Protein AF-A0A1X7T909-F1 (afdb_monomer)

Nearest PDB structures (foldseek):
  3bre-assembly1_B  TM=4.783E-01  e=3.052E-01  Pseudomonas aeruginosa PAO1
  7mxn-assembly1_A  TM=4.380E-01  e=9.857E-01  Homo sapiens
  7bo7-assembly1_AAA  TM=5.122E-01  e=2.153E+00  Homo sapiens
  7s0u-assembly1_A  TM=4.603E-01  e=4.705E+00  Homo sapiens
  4g56-assembly1_A  TM=4.196E-01  e=5.359E+00  Xenopus laevis

Sequence (154 aa):
MSVVDIDSEVSTIVQHIETVRVQKRERLRNLDFFCLDNSIRESTVGQLRSHTLQNKIDILHQVRKCGIKDIVVATFAHLTRVDDDFVEYLRKEKEDFSHFYSFSEVSEGFVKGTGIYNTEKVPVGLQKNKKYGLINTIFEVDLADSSCNWDKFT

Organism: Amphimedon queenslandica (NCBI:txid400682)

Structure (mmCIF, N/CA/C/O backbone):
data_AF-A0A1X7T909-F1
#
_entry.id   AF-A0A1X7T909-F1
#
loop_
_atom_site.group_PDB
_atom_site.id
_atom_site.type_symbol
_atom_site.label_atom_id
_atom_site.label_alt_id
_atom_site.label_comp_id
_atom_site.label_asym_id
_atom_site.label_entity_id
_atom_site.label_seq_id
_atom_site.pdbx_PDB_ins_code
_atom_site.Cartn_x
_atom_site.Cartn_y
_atom_site.Cartn_z
_atom_site.occupancy
_atom_site.B_iso_or_equiv
_atom_site.auth_seq_id
_atom_site.auth_comp_id
_atom_site.auth_asym_id
_atom_site.auth_atom_id
_atom_site.pdbx_PDB_model_num
ATOM 1 N N . MET A 1 1 ? 33.905 -49.827 -25.961 1.00 49.38 1 MET A N 1
ATOM 2 C CA . MET A 1 1 ? 33.479 -48.687 -25.122 1.00 49.38 1 MET A CA 1
ATOM 3 C C . MET A 1 1 ? 33.658 -47.439 -25.960 1.00 49.38 1 MET A C 1
ATOM 5 O O . MET A 1 1 ? 34.784 -47.182 -26.363 1.00 49.38 1 MET A O 1
ATOM 9 N N . SER A 1 2 ? 32.575 -46.753 -26.329 1.00 58.94 2 SER A N 1
ATOM 10 C CA . SER A 1 2 ? 32.679 -45.471 -27.033 1.00 58.94 2 SER A CA 1
ATOM 11 C C . SER A 1 2 ? 33.326 -44.465 -26.089 1.00 58.94 2 SER A C 1
ATOM 13 O O . SER A 1 2 ? 32.857 -44.297 -24.963 1.00 58.94 2 SER A O 1
ATOM 15 N N . VAL A 1 3 ? 34.423 -43.849 -26.522 1.00 62.78 3 VAL A N 1
ATOM 16 C CA . VAL A 1 3 ? 35.026 -42.727 -25.803 1.00 62.78 3 VAL A CA 1
ATOM 17 C C . VAL A 1 3 ? 33.994 -41.608 -25.840 1.00 62.78 3 VAL A C 1
ATOM 19 O O . VAL A 1 3 ? 33.620 -41.158 -26.920 1.00 62.78 3 VAL A O 1
ATOM 22 N N . VAL A 1 4 ? 33.454 -41.253 -24.677 1.00 68.50 4 VAL A N 1
ATOM 23 C CA . VAL A 1 4 ? 32.546 -40.114 -24.552 1.00 68.50 4 VAL A CA 1
ATOM 24 C C . VAL A 1 4 ? 33.357 -38.868 -24.884 1.00 68.50 4 VAL A C 1
ATOM 26 O O . VAL A 1 4 ? 34.392 -38.620 -24.263 1.00 68.50 4 VAL A O 1
ATOM 29 N N . ASP A 1 5 ? 32.919 -38.133 -25.900 1.00 83.94 5 ASP A N 1
ATOM 30 C CA . ASP A 1 5 ? 33.514 -36.859 -26.282 1.00 83.94 5 ASP A CA 1
ATOM 31 C C . ASP A 1 5 ? 33.038 -35.782 -25.300 1.00 83.94 5 ASP A C 1
ATOM 33 O O . ASP A 1 5 ? 31.982 -35.166 -25.463 1.00 83.94 5 ASP A O 1
ATOM 37 N N . ILE A 1 6 ? 33.819 -35.616 -24.233 1.00 86.12 6 ILE A N 1
ATOM 38 C CA . ILE A 1 6 ? 33.550 -34.683 -23.135 1.00 86.12 6 ILE A CA 1
ATOM 39 C C . ILE A 1 6 ? 33.390 -33.248 -23.660 1.00 86.12 6 ILE A C 1
ATOM 41 O O . ILE A 1 6 ? 32.549 -32.505 -23.154 1.00 86.12 6 ILE A O 1
ATOM 45 N N . ASP A 1 7 ? 34.134 -32.856 -24.695 1.00 88.44 7 ASP A N 1
ATOM 46 C CA . ASP A 1 7 ? 34.081 -31.495 -25.235 1.00 88.44 7 ASP A CA 1
ATOM 47 C C . ASP A 1 7 ? 32.742 -31.223 -25.942 1.00 88.44 7 ASP A C 1
ATOM 49 O O . ASP A 1 7 ? 32.171 -30.132 -25.823 1.00 88.44 7 ASP A O 1
ATOM 53 N N . SER A 1 8 ? 32.187 -32.236 -26.615 1.00 89.12 8 SER A N 1
ATOM 54 C CA . SER A 1 8 ? 30.852 -32.174 -27.222 1.00 89.12 8 SER A CA 1
ATOM 55 C C . SER A 1 8 ? 29.739 -32.045 -26.172 1.00 89.12 8 SER A C 1
ATOM 57 O O . SER A 1 8 ? 28.823 -31.222 -26.317 1.00 89.12 8 SER A O 1
ATOM 59 N N . GLU A 1 9 ? 29.834 -32.799 -25.072 1.00 90.12 9 GLU A N 1
ATOM 60 C CA . GLU A 1 9 ? 28.877 -32.712 -23.963 1.00 90.12 9 GLU A CA 1
ATOM 61 C C . GLU A 1 9 ? 28.929 -31.340 -23.279 1.00 90.12 9 GLU A C 1
ATOM 63 O O . GLU A 1 9 ? 27.888 -30.710 -23.065 1.00 90.12 9 GLU A O 1
ATOM 68 N N . VAL A 1 10 ? 30.133 -30.825 -23.007 1.00 92.38 10 VAL A N 1
ATOM 69 C CA . VAL A 1 10 ? 30.327 -29.488 -22.424 1.00 92.38 10 VAL A CA 1
ATOM 70 C C . VAL A 1 10 ? 29.746 -28.405 -23.334 1.00 92.38 10 VAL A C 1
ATOM 72 O O . VAL A 1 10 ? 29.030 -27.523 -22.853 1.00 92.38 10 VAL A O 1
ATOM 75 N N . SER A 1 11 ? 29.985 -28.479 -24.647 1.00 93.75 11 SER A N 1
ATOM 76 C CA . SER A 1 11 ? 29.432 -27.523 -25.615 1.00 93.75 11 SER A CA 1
ATOM 77 C C . SER A 1 11 ? 27.898 -27.511 -25.603 1.00 93.75 11 SER A C 1
ATOM 79 O O . SER A 1 11 ? 27.273 -26.448 -25.538 1.00 93.75 11 SER A O 1
ATOM 81 N N . THR A 1 12 ? 27.286 -28.697 -25.554 1.00 94.12 12 THR A N 1
ATOM 82 C CA . THR A 1 12 ? 25.828 -28.862 -25.478 1.00 94.12 12 THR A CA 1
ATOM 83 C C . THR A 1 12 ? 25.256 -28.237 -24.203 1.00 94.12 12 THR A C 1
ATOM 85 O O . THR A 1 12 ? 24.254 -27.517 -24.251 1.00 94.12 12 THR A O 1
ATOM 88 N N . ILE A 1 13 ? 25.913 -28.455 -23.058 1.00 94.31 13 ILE A N 1
ATOM 89 C CA . ILE A 1 13 ? 25.512 -27.868 -21.772 1.00 94.31 13 ILE A CA 1
ATOM 90 C C . ILE A 1 13 ? 25.594 -26.338 -21.825 1.00 94.31 13 ILE A C 1
ATOM 92 O O . ILE A 1 13 ? 24.652 -25.660 -21.412 1.00 94.31 13 ILE A O 1
ATOM 96 N N . VAL A 1 14 ? 26.682 -25.777 -22.362 1.00 96.12 14 VAL A N 1
ATOM 97 C CA . VAL A 1 14 ? 26.856 -24.320 -22.484 1.00 96.12 14 VAL A CA 1
ATO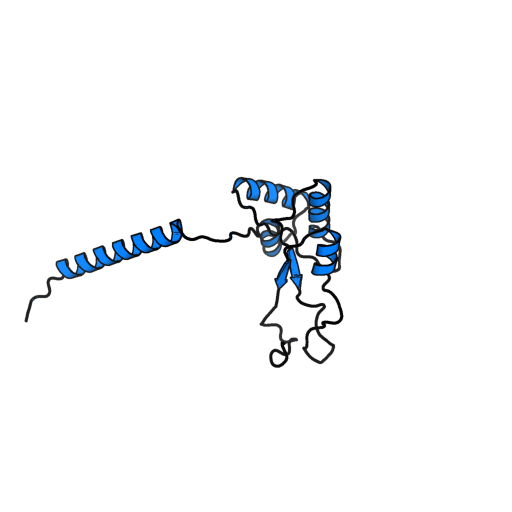M 98 C C . VAL A 1 14 ? 25.773 -23.712 -23.375 1.00 96.12 14 VAL A C 1
ATOM 100 O O . VAL A 1 14 ? 25.147 -22.721 -22.993 1.00 96.12 14 VAL A O 1
ATOM 103 N N . GLN A 1 15 ? 25.487 -24.324 -24.526 1.00 95.81 15 GLN A N 1
ATOM 104 C CA . GLN A 1 15 ? 24.436 -23.853 -25.429 1.00 95.81 15 GLN A CA 1
ATOM 105 C C . GLN A 1 15 ? 23.049 -23.915 -24.775 1.00 95.81 15 GLN A C 1
ATOM 107 O O . GLN A 1 15 ? 22.239 -22.993 -24.933 1.00 95.81 15 GLN A O 1
ATOM 112 N N . HIS A 1 16 ? 22.776 -24.968 -24.003 1.00 96.12 16 HIS A N 1
ATOM 113 C CA . HIS A 1 16 ? 21.540 -25.081 -23.238 1.00 96.12 16 HIS A CA 1
ATOM 114 C C . HIS A 1 16 ? 21.429 -23.981 -22.170 1.00 96.12 16 HIS A C 1
ATOM 116 O O . HIS A 1 16 ? 20.393 -23.320 -22.078 1.00 96.12 16 HIS A O 1
ATOM 122 N N . ILE A 1 17 ? 22.501 -23.722 -21.412 1.00 97.00 17 ILE A N 1
ATOM 123 C CA . ILE A 1 17 ? 22.549 -22.644 -20.414 1.00 97.00 17 ILE A CA 1
ATOM 124 C C . ILE A 1 17 ? 22.258 -21.292 -21.069 1.00 97.00 17 ILE A C 1
ATOM 126 O O . ILE A 1 17 ? 21.409 -20.549 -20.575 1.00 97.00 17 ILE A O 1
ATOM 130 N N . GLU A 1 18 ? 22.910 -20.975 -22.188 1.00 97.31 18 GLU A N 1
ATOM 131 C CA . GLU A 1 18 ? 22.684 -19.707 -22.886 1.00 97.31 18 GLU A CA 1
ATOM 132 C C . GLU A 1 18 ? 21.256 -19.594 -23.425 1.00 97.31 18 GLU A C 1
ATOM 134 O O . GLU A 1 18 ? 20.612 -18.557 -23.253 1.00 97.31 18 GLU A O 1
ATOM 139 N N . THR A 1 19 ? 20.699 -20.683 -23.958 1.00 96.94 19 THR A N 1
ATOM 140 C CA . THR A 1 19 ? 19.296 -20.728 -24.393 1.00 96.94 19 THR A CA 1
ATOM 141 C C . THR A 1 19 ? 18.349 -20.402 -23.235 1.00 96.94 19 THR A C 1
ATOM 143 O O . THR A 1 19 ? 17.492 -19.524 -23.356 1.00 96.94 19 THR A O 1
ATOM 146 N N . VAL A 1 20 ? 18.539 -21.038 -22.074 1.00 96.88 20 VAL A N 1
ATOM 147 C CA . VAL A 1 20 ? 17.731 -20.783 -20.871 1.00 96.88 20 VAL A CA 1
ATOM 148 C C . VAL A 1 20 ? 17.910 -19.345 -20.372 1.00 96.88 20 VAL A C 1
ATOM 150 O O . VAL A 1 20 ? 16.941 -18.714 -19.943 1.00 96.88 20 VAL A O 1
ATOM 153 N N . ARG A 1 21 ? 19.124 -18.782 -20.427 1.00 96.94 21 ARG A N 1
ATOM 154 C CA . ARG A 1 21 ? 19.386 -17.384 -20.034 1.00 96.94 21 ARG A CA 1
ATOM 155 C C . ARG A 1 21 ? 18.653 -16.395 -20.933 1.00 96.94 21 ARG A C 1
ATOM 157 O O . ARG A 1 21 ? 18.038 -15.464 -20.409 1.00 96.94 21 ARG A O 1
ATOM 164 N N . VAL A 1 22 ? 18.693 -16.598 -22.250 1.00 97.25 22 VAL A N 1
ATOM 165 C CA . VAL A 1 22 ? 17.969 -15.768 -23.224 1.00 97.25 22 VAL A CA 1
ATOM 166 C C . VAL A 1 22 ? 16.468 -15.856 -22.969 1.00 97.25 22 VAL A C 1
ATOM 168 O O . VAL A 1 22 ? 15.828 -14.824 -22.787 1.00 97.25 22 VAL A O 1
ATOM 171 N N . GLN A 1 23 ? 15.920 -17.066 -22.826 1.00 97.00 23 GLN A N 1
ATOM 172 C CA . GLN A 1 23 ? 14.498 -17.270 -22.533 1.00 97.00 23 GLN A CA 1
ATOM 173 C C . GLN A 1 23 ? 14.058 -16.582 -21.232 1.00 97.00 23 GLN A C 1
ATOM 175 O O . GLN A 1 23 ? 13.020 -15.923 -21.200 1.00 97.00 23 GLN A O 1
ATOM 180 N N . LYS A 1 24 ? 14.856 -16.672 -20.158 1.00 96.81 24 LYS A N 1
ATOM 181 C CA . LYS A 1 24 ? 14.572 -15.977 -18.889 1.00 96.81 24 LYS A CA 1
ATOM 182 C C . LYS A 1 24 ? 14.579 -14.457 -19.050 1.00 96.81 24 LYS A C 1
ATOM 184 O O . LYS A 1 24 ? 13.703 -13.794 -18.501 1.00 96.81 24 LYS A O 1
ATOM 189 N N . ARG A 1 25 ? 15.545 -13.902 -19.788 1.00 96.25 25 ARG A N 1
ATOM 190 C CA . ARG A 1 25 ? 15.628 -12.455 -20.046 1.00 96.25 25 ARG A CA 1
ATOM 191 C C . ARG A 1 25 ? 14.465 -11.961 -20.891 1.00 96.25 25 ARG A C 1
ATOM 193 O O . ARG A 1 25 ? 13.887 -10.938 -20.546 1.00 96.25 25 ARG A O 1
ATOM 200 N N . GLU A 1 26 ? 14.097 -12.697 -21.933 1.00 96.75 26 GLU A N 1
ATOM 201 C CA . GLU A 1 26 ? 12.932 -12.374 -22.757 1.00 96.75 26 GLU A CA 1
ATOM 202 C C . GLU A 1 26 ? 11.643 -12.433 -21.941 1.00 96.75 26 GLU A C 1
ATOM 204 O O . GLU A 1 26 ? 10.820 -11.524 -22.024 1.00 96.75 26 GLU A O 1
ATOM 209 N N . ARG A 1 27 ? 11.496 -13.432 -21.064 1.00 94.44 27 ARG A N 1
ATOM 210 C CA . ARG A 1 27 ? 10.357 -13.481 -20.143 1.00 94.44 27 ARG A CA 1
ATOM 211 C C . ARG A 1 27 ? 10.314 -12.259 -19.232 1.00 94.44 27 ARG A C 1
ATOM 213 O O . ARG A 1 27 ? 9.256 -11.671 -19.104 1.00 94.44 27 ARG A O 1
ATOM 220 N N . LEU A 1 28 ? 11.431 -11.882 -18.604 1.00 93.25 28 LEU A N 1
ATOM 221 C CA . LEU A 1 28 ? 11.487 -10.723 -17.701 1.00 93.25 28 LEU A CA 1
ATOM 222 C C . LEU A 1 28 ? 11.233 -9.400 -18.430 1.00 93.25 28 LEU A C 1
ATOM 224 O O . LEU A 1 28 ? 10.563 -8.532 -17.887 1.00 93.25 28 LEU A O 1
ATOM 228 N N . ARG A 1 29 ? 11.751 -9.253 -19.653 1.00 92.19 29 ARG A N 1
ATOM 229 C CA . ARG A 1 29 ? 11.562 -8.055 -20.480 1.00 92.19 29 ARG A CA 1
ATOM 230 C C . ARG A 1 29 ? 10.095 -7.842 -20.852 1.00 92.19 29 ARG A C 1
ATOM 232 O O . ARG A 1 29 ? 9.654 -6.703 -20.913 1.00 92.19 29 ARG A O 1
ATOM 239 N N . ASN A 1 30 ? 9.379 -8.935 -21.103 1.00 94.38 30 ASN A N 1
ATOM 240 C CA . ASN A 1 30 ? 7.981 -8.923 -21.528 1.00 94.38 30 ASN A CA 1
ATOM 241 C C . ASN A 1 30 ? 7.009 -9.235 -20.380 1.00 94.38 30 ASN A C 1
ATOM 243 O O . ASN A 1 30 ? 5.820 -9.429 -20.625 1.00 94.38 30 ASN A O 1
ATOM 247 N N . LEU A 1 31 ? 7.504 -9.342 -19.143 1.00 93.12 31 LEU A N 1
ATOM 248 C CA . LEU A 1 31 ? 6.652 -9.592 -17.994 1.00 93.12 31 LEU A CA 1
ATOM 249 C C . LEU A 1 31 ? 5.868 -8.316 -17.710 1.00 93.12 31 LEU A C 1
ATOM 251 O O . LEU A 1 31 ? 6.454 -7.293 -17.366 1.00 93.12 31 LEU A O 1
ATOM 255 N N . ASP A 1 32 ? 4.551 -8.398 -17.831 1.00 90.25 32 ASP A N 1
ATOM 256 C CA . ASP A 1 32 ? 3.670 -7.381 -17.282 1.00 90.25 32 ASP A CA 1
ATOM 257 C C . ASP A 1 32 ? 3.656 -7.558 -15.761 1.00 90.25 32 ASP A C 1
ATOM 259 O O . ASP A 1 32 ? 3.210 -8.590 -15.250 1.00 90.25 32 ASP A O 1
ATOM 263 N N . PHE A 1 33 ? 4.256 -6.612 -15.040 1.00 88.44 33 PHE A N 1
ATOM 264 C CA . PHE A 1 33 ? 4.311 -6.649 -13.587 1.00 88.44 33 PHE A CA 1
ATOM 265 C C . PHE A 1 33 ? 3.698 -5.388 -12.998 1.00 88.44 33 PHE A C 1
ATOM 267 O O . PHE A 1 33 ? 4.003 -4.261 -13.385 1.00 88.44 33 PHE A O 1
ATOM 274 N N . PHE A 1 34 ? 2.865 -5.607 -11.991 1.00 91.06 34 PHE A N 1
ATOM 275 C CA . PHE A 1 34 ? 2.399 -4.561 -11.105 1.00 91.06 34 PHE A CA 1
ATOM 276 C C . PHE A 1 34 ? 3.517 -4.201 -10.120 1.00 91.06 34 PHE A C 1
ATOM 278 O O . PHE A 1 34 ? 4.069 -5.078 -9.451 1.00 91.06 34 PHE A O 1
ATOM 285 N N . CYS A 1 35 ? 3.871 -2.918 -10.047 1.00 93.12 35 CYS A N 1
ATOM 286 C CA . CYS A 1 35 ? 4.901 -2.411 -9.147 1.00 93.12 35 CYS A CA 1
ATOM 287 C C . CYS A 1 35 ? 4.276 -1.453 -8.140 1.00 93.12 35 CYS A C 1
ATOM 289 O O . CYS A 1 35 ? 3.854 -0.363 -8.512 1.00 93.12 35 CYS A O 1
ATOM 291 N N . LEU A 1 36 ? 4.254 -1.870 -6.877 1.00 95.56 36 LEU A N 1
ATOM 292 C CA . LEU A 1 36 ? 3.764 -1.084 -5.754 1.00 95.56 36 LEU A CA 1
ATOM 293 C C . LEU A 1 36 ? 4.947 -0.625 -4.902 1.00 95.56 36 LEU A C 1
ATOM 295 O O . LEU A 1 36 ? 5.661 -1.454 -4.334 1.00 95.56 36 LEU A O 1
ATOM 299 N N . ASP A 1 37 ? 5.154 0.686 -4.805 1.00 95.62 37 ASP A N 1
ATOM 300 C CA . ASP A 1 37 ? 6.170 1.251 -3.921 1.00 95.62 37 ASP A CA 1
ATOM 301 C C . ASP A 1 37 ? 5.671 1.301 -2.472 1.00 95.62 37 ASP A C 1
ATOM 303 O O . ASP A 1 37 ? 4.572 1.778 -2.187 1.00 95.62 37 ASP A O 1
ATOM 307 N N . ASN A 1 38 ? 6.511 0.842 -1.544 1.00 93.81 38 ASN A N 1
ATOM 308 C CA . ASN A 1 38 ? 6.249 0.891 -0.104 1.00 93.81 38 ASN A CA 1
ATOM 309 C C . ASN A 1 38 ? 7.262 1.783 0.643 1.00 93.81 38 ASN A C 1
ATOM 311 O O . ASN A 1 38 ? 7.334 1.750 1.869 1.0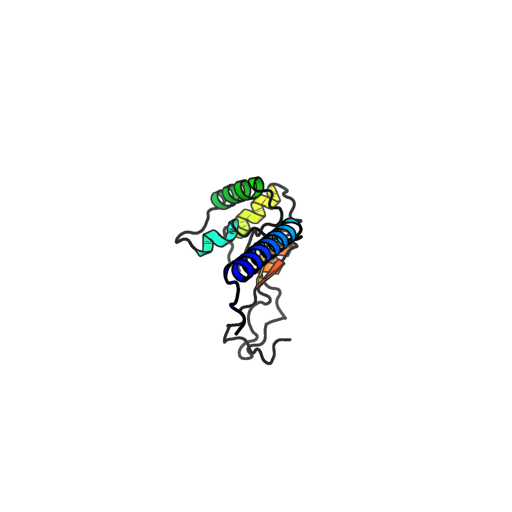0 93.81 38 ASN A O 1
ATOM 315 N N . SER A 1 39 ? 8.064 2.593 -0.057 1.00 92.19 39 SER A N 1
ATOM 316 C CA . SER A 1 39 ? 9.210 3.320 0.513 1.00 92.19 39 SER A CA 1
ATOM 317 C C . SER A 1 39 ? 8.806 4.317 1.608 1.00 92.19 39 SER A C 1
ATOM 319 O O . SER A 1 39 ? 9.532 4.497 2.593 1.00 92.19 39 SER A O 1
ATOM 321 N N . ILE A 1 40 ? 7.625 4.932 1.471 1.00 91.50 40 ILE A N 1
ATOM 322 C CA . ILE A 1 40 ? 7.055 5.895 2.432 1.00 91.50 40 ILE A CA 1
ATOM 323 C C . ILE A 1 40 ? 6.753 5.243 3.795 1.00 91.50 40 ILE A C 1
ATOM 325 O O . ILE A 1 40 ? 6.802 5.930 4.827 1.00 91.50 40 ILE A O 1
ATOM 329 N N . ARG A 1 41 ? 6.446 3.936 3.810 1.00 86.38 41 ARG A N 1
ATOM 330 C CA . ARG A 1 41 ? 6.089 3.168 5.014 1.00 86.38 41 ARG A CA 1
ATOM 331 C C . ARG A 1 41 ? 7.250 2.304 5.491 1.00 86.38 41 ARG A C 1
ATOM 333 O O . ARG A 1 41 ? 7.599 2.384 6.664 1.00 86.38 41 ARG A O 1
ATOM 340 N N . GLU A 1 42 ? 7.866 1.531 4.602 1.00 72.00 42 GLU A N 1
ATOM 341 C CA . GLU A 1 42 ? 8.846 0.487 4.931 1.00 72.00 42 GLU A CA 1
ATOM 342 C C . GLU A 1 42 ? 9.994 1.018 5.775 1.00 72.00 42 GLU A C 1
ATOM 344 O O . GLU A 1 42 ? 10.343 0.464 6.816 1.00 72.00 42 GLU A O 1
ATOM 349 N N . SER A 1 43 ? 10.540 2.162 5.373 1.00 61.31 43 SER A N 1
ATOM 350 C CA . SER A 1 43 ? 11.675 2.705 6.087 1.00 61.31 43 SER A CA 1
ATOM 351 C C . SER A 1 43 ? 11.290 3.061 7.525 1.00 61.31 43 SER A C 1
ATOM 353 O O . SER A 1 43 ? 12.126 2.840 8.377 1.00 61.31 43 SER A O 1
ATOM 355 N N . THR A 1 44 ? 10.050 3.433 7.874 1.00 61.44 44 THR A N 1
ATOM 356 C CA . THR A 1 44 ? 9.658 3.668 9.286 1.00 61.44 44 THR A CA 1
ATOM 357 C C . THR A 1 44 ? 9.682 2.429 10.186 1.00 61.44 44 THR A C 1
ATOM 359 O O . THR A 1 44 ? 9.745 2.587 11.404 1.00 61.44 44 THR A O 1
ATOM 362 N N . VAL A 1 45 ? 9.657 1.220 9.615 1.00 62.84 45 VAL A N 1
ATOM 363 C CA . VAL A 1 45 ? 9.689 -0.052 10.360 1.00 62.84 45 VAL A CA 1
ATOM 364 C C . VAL A 1 45 ? 11.126 -0.436 10.743 1.00 62.84 45 VAL A C 1
ATOM 366 O O . VAL A 1 45 ? 11.345 -1.063 11.775 1.00 62.84 45 VAL A O 1
ATOM 369 N N . GLY A 1 46 ? 12.120 -0.009 9.954 1.00 64.56 46 GLY A N 1
ATOM 370 C CA . GLY A 1 46 ? 13.537 -0.346 10.149 1.00 64.56 46 GLY A CA 1
ATOM 371 C C . GLY A 1 46 ? 14.390 0.695 10.891 1.00 64.56 46 GLY A C 1
ATOM 372 O O . GLY A 1 46 ? 15.580 0.456 11.093 1.00 64.56 46 GLY A O 1
ATOM 373 N N . GLN A 1 47 ? 13.838 1.851 11.282 1.00 71.31 47 GLN A N 1
ATOM 374 C CA . GLN A 1 47 ? 14.581 2.934 11.967 1.00 71.31 47 GLN A CA 1
ATOM 375 C C . GLN A 1 47 ? 14.100 3.144 13.400 1.00 71.31 47 GLN A C 1
ATOM 377 O O . GLN A 1 47 ? 12.923 3.032 13.720 1.00 71.31 47 GLN A O 1
ATOM 382 N N . LEU A 1 48 ? 15.036 3.571 14.252 1.00 75.69 48 LEU A N 1
ATOM 383 C CA . LEU A 1 48 ? 14.785 3.967 15.644 1.00 75.69 48 LEU A CA 1
ATOM 384 C C . LEU A 1 48 ? 13.841 5.173 15.780 1.00 75.69 48 LEU A C 1
ATOM 386 O O . LEU A 1 48 ? 13.327 5.433 16.866 1.00 75.69 48 LEU A O 1
ATOM 390 N N . ARG A 1 49 ? 13.666 5.956 14.712 1.00 78.19 49 ARG A N 1
ATOM 391 C CA . ARG A 1 49 ? 12.822 7.151 14.681 1.00 78.19 49 ARG A CA 1
ATOM 392 C C . ARG A 1 49 ? 11.852 7.047 13.517 1.00 78.19 49 ARG A C 1
ATOM 394 O O . ARG A 1 49 ? 12.235 6.650 12.425 1.00 78.19 49 ARG A O 1
ATOM 401 N N . SER A 1 50 ? 10.607 7.438 13.754 1.00 80.75 50 SER A N 1
ATOM 402 C CA . SER A 1 50 ? 9.612 7.539 12.692 1.00 80.75 50 SER A CA 1
ATOM 403 C C . SER A 1 50 ? 9.885 8.740 11.784 1.00 80.75 50 SER A C 1
ATOM 405 O O . SER A 1 50 ? 10.546 9.704 12.174 1.00 80.75 50 SER A O 1
ATOM 407 N N . HIS A 1 51 ? 9.321 8.699 10.580 1.00 89.69 51 HIS A N 1
ATOM 408 C CA . HIS A 1 51 ? 9.340 9.828 9.661 1.00 89.69 51 HIS A CA 1
ATOM 409 C C . HIS A 1 51 ? 8.550 11.019 10.189 1.00 89.69 51 HIS A C 1
ATOM 411 O O . HIS A 1 51 ? 7.471 10.865 10.756 1.00 89.69 51 HIS A O 1
ATOM 417 N N . THR A 1 52 ? 9.055 12.213 9.901 1.00 92.94 52 THR A N 1
ATOM 418 C CA . THR A 1 52 ? 8.255 13.440 9.917 1.00 92.94 52 THR A CA 1
ATOM 419 C C . THR A 1 52 ? 7.414 13.552 8.641 1.00 92.94 52 THR A C 1
ATOM 421 O O . THR A 1 52 ? 7.661 12.845 7.658 1.00 92.94 52 THR A O 1
ATOM 424 N N . LEU A 1 53 ? 6.457 14.485 8.621 1.00 95.19 53 LEU A N 1
ATOM 425 C CA . LEU A 1 53 ? 5.701 14.822 7.410 1.00 95.19 53 LEU A CA 1
ATOM 426 C C . LEU A 1 53 ? 6.634 15.181 6.240 1.00 95.19 53 LEU A C 1
ATOM 428 O O . LEU A 1 53 ? 6.474 14.649 5.145 1.00 95.19 53 LEU A O 1
ATOM 432 N N . GLN A 1 54 ? 7.651 16.015 6.489 1.00 96.12 54 GLN A N 1
ATOM 433 C CA . GLN A 1 54 ? 8.603 16.422 5.454 1.00 96.12 54 GLN A CA 1
ATOM 434 C C . GLN A 1 54 ? 9.374 15.226 4.887 1.00 96.12 54 GLN A C 1
ATOM 436 O O . GLN A 1 54 ? 9.525 15.127 3.675 1.00 96.12 54 GLN A O 1
ATOM 441 N N . ASN A 1 55 ? 9.785 14.268 5.729 1.00 94.06 55 ASN A N 1
ATOM 442 C CA . ASN A 1 55 ? 10.464 13.069 5.230 1.00 94.06 55 ASN A CA 1
ATOM 443 C C . ASN A 1 55 ? 9.582 12.279 4.258 1.00 94.06 55 ASN A C 1
ATOM 445 O O . ASN A 1 55 ? 10.074 11.825 3.230 1.00 94.06 55 ASN A O 1
ATOM 449 N N . LYS A 1 56 ? 8.281 12.139 4.544 1.00 95.50 56 LYS A N 1
ATOM 450 C CA . LYS A 1 56 ? 7.351 11.452 3.635 1.00 95.50 56 LYS A CA 1
ATOM 451 C C . LYS A 1 56 ? 7.181 12.196 2.309 1.00 95.50 56 LYS A C 1
ATOM 453 O O . LYS A 1 56 ? 7.177 11.552 1.263 1.00 95.50 56 LYS A O 1
ATOM 458 N N . ILE A 1 57 ? 7.097 13.527 2.343 1.00 96.62 57 ILE A N 1
ATOM 459 C CA . ILE A 1 57 ? 7.036 14.373 1.139 1.00 96.62 57 ILE A CA 1
ATOM 460 C C . ILE A 1 57 ? 8.306 14.197 0.295 1.00 96.62 57 ILE A C 1
ATOM 462 O O . ILE A 1 57 ? 8.229 13.971 -0.912 1.00 96.62 57 ILE A O 1
ATOM 466 N N . ASP A 1 58 ? 9.477 14.234 0.930 1.00 96.19 58 ASP A N 1
ATOM 467 C CA . ASP A 1 58 ? 10.757 14.072 0.242 1.00 96.19 58 ASP A CA 1
ATOM 468 C C . ASP A 1 58 ? 10.883 12.684 -0.400 1.00 96.19 58 ASP A C 1
ATOM 470 O O . ASP A 1 58 ? 11.334 12.573 -1.541 1.00 96.19 58 ASP A O 1
ATOM 474 N N . ILE A 1 59 ? 10.443 11.629 0.295 1.00 94.75 59 ILE A N 1
ATOM 475 C CA . ILE A 1 59 ? 10.413 10.264 -0.249 1.00 94.75 59 ILE A CA 1
ATOM 476 C C . ILE A 1 59 ? 9.460 10.186 -1.442 1.00 94.75 59 ILE A C 1
ATOM 478 O O . ILE A 1 59 ? 9.863 9.684 -2.490 1.00 94.75 59 ILE A O 1
ATOM 482 N N . LEU A 1 60 ? 8.243 10.731 -1.331 1.00 95.69 60 LEU A N 1
ATOM 483 C CA . LEU A 1 60 ? 7.280 10.763 -2.436 1.00 95.69 60 LEU A CA 1
ATOM 484 C C . LEU A 1 60 ? 7.884 11.422 -3.685 1.00 95.69 60 LEU A C 1
ATOM 486 O O . LEU A 1 60 ? 7.734 10.908 -4.794 1.00 95.69 60 LEU A O 1
ATOM 490 N N . HIS A 1 61 ? 8.625 12.521 -3.518 1.00 95.94 61 HIS A N 1
ATOM 491 C CA . HIS A 1 61 ? 9.334 13.157 -4.626 1.00 95.94 61 HIS A CA 1
ATOM 492 C C . HIS A 1 61 ? 10.384 12.248 -5.273 1.00 95.94 61 HIS A C 1
ATOM 494 O O . HIS A 1 61 ? 10.548 12.301 -6.491 1.00 95.94 61 HIS A O 1
ATOM 500 N N . GLN A 1 62 ? 11.102 11.420 -4.508 1.00 96.25 62 GLN A N 1
ATOM 501 C CA . GLN A 1 62 ? 12.059 10.472 -5.090 1.00 96.25 62 GLN A CA 1
ATOM 502 C C . GLN A 1 62 ? 11.355 9.315 -5.802 1.00 96.25 62 GLN A C 1
ATOM 504 O O . GLN A 1 62 ? 11.730 8.991 -6.925 1.00 96.25 62 GLN A O 1
ATOM 509 N N . VAL A 1 63 ? 10.297 8.752 -5.211 1.00 95.12 63 VAL A N 1
ATOM 510 C CA . VAL A 1 63 ? 9.505 7.669 -5.824 1.00 95.12 63 VAL A CA 1
ATOM 511 C C . VAL A 1 63 ? 8.940 8.108 -7.178 1.00 95.12 63 VAL A C 1
ATOM 513 O O . VAL A 1 63 ? 9.055 7.389 -8.170 1.00 95.12 63 VAL A O 1
ATOM 516 N N . ARG A 1 64 ? 8.436 9.345 -7.265 1.00 94.19 64 ARG A N 1
ATOM 517 C CA . ARG A 1 64 ? 7.937 9.933 -8.519 1.00 94.19 64 ARG A CA 1
ATOM 518 C C . ARG A 1 64 ? 9.000 10.019 -9.611 1.00 94.19 64 ARG A C 1
ATOM 520 O O . ARG A 1 64 ? 8.691 9.769 -10.773 1.00 94.19 64 ARG A O 1
ATOM 527 N N . LYS A 1 65 ? 10.256 10.326 -9.266 1.00 96.69 65 LYS A N 1
ATOM 528 C CA . LYS A 1 65 ? 11.364 10.354 -10.243 1.00 96.69 65 LYS A CA 1
ATOM 529 C C . LYS A 1 65 ? 11.662 8.976 -10.831 1.00 96.69 65 LYS A C 1
ATOM 531 O O . LYS A 1 65 ? 12.159 8.905 -11.950 1.00 96.69 65 LYS A O 1
ATOM 536 N N . CYS A 1 66 ? 11.344 7.902 -10.109 1.00 95.38 66 CYS A N 1
ATOM 537 C CA . CYS A 1 66 ? 11.468 6.532 -10.603 1.00 95.38 66 CYS A CA 1
ATOM 538 C C . CYS A 1 66 ? 10.339 6.141 -11.574 1.00 95.38 66 CYS A C 1
ATOM 540 O O . CYS A 1 66 ? 10.420 5.085 -12.194 1.00 95.38 66 CYS A O 1
ATOM 542 N N . GLY A 1 67 ? 9.289 6.961 -11.711 1.00 93.75 67 GLY A N 1
ATOM 543 C CA . GLY A 1 67 ? 8.139 6.674 -12.571 1.00 93.75 67 GLY A CA 1
ATOM 544 C C . GLY A 1 67 ? 7.167 5.631 -12.009 1.00 93.75 67 GLY A C 1
ATOM 545 O O . GLY A 1 67 ? 6.298 5.166 -12.746 1.00 93.75 67 GLY A O 1
ATOM 546 N N . ILE A 1 68 ? 7.293 5.266 -10.728 1.00 94.06 68 ILE A N 1
ATOM 547 C CA . ILE A 1 68 ? 6.364 4.351 -10.052 1.00 94.06 68 ILE A CA 1
ATOM 548 C C . ILE A 1 68 ? 5.088 5.122 -9.709 1.00 94.06 68 ILE A C 1
ATOM 550 O O . ILE A 1 68 ? 5.151 6.226 -9.165 1.00 94.06 68 ILE A O 1
ATOM 554 N N . LYS A 1 69 ? 3.935 4.550 -10.067 1.00 93.81 69 LYS A N 1
ATOM 555 C CA . LYS A 1 69 ? 2.623 5.188 -9.904 1.00 93.81 69 LYS A CA 1
ATOM 556 C C . LYS A 1 69 ? 1.908 4.707 -8.655 1.00 93.81 69 LYS A C 1
ATOM 558 O O . LYS A 1 69 ? 1.429 5.534 -7.887 1.00 93.81 69 LYS A O 1
ATOM 563 N N . ASP A 1 70 ? 1.852 3.390 -8.475 1.00 97.31 70 ASP A N 1
ATOM 564 C CA . ASP A 1 70 ? 1.164 2.748 -7.365 1.00 97.31 70 ASP A CA 1
ATOM 565 C C . ASP A 1 70 ? 2.023 2.844 -6.100 1.00 97.31 70 ASP A C 1
ATOM 567 O O . ASP A 1 70 ? 3.129 2.303 -6.041 1.00 97.31 70 ASP A O 1
ATOM 571 N N . ILE A 1 71 ? 1.544 3.593 -5.104 1.00 97.12 71 ILE A N 1
ATOM 572 C CA . ILE A 1 71 ? 2.329 3.967 -3.919 1.00 97.12 71 ILE A CA 1
ATOM 573 C C . ILE A 1 71 ? 1.506 3.741 -2.654 1.00 97.12 71 ILE A C 1
ATOM 575 O O . ILE A 1 71 ? 0.380 4.229 -2.530 1.00 97.12 71 ILE A O 1
ATOM 579 N N . VAL A 1 72 ? 2.089 3.058 -1.672 1.00 96.44 72 VAL A N 1
ATOM 580 C CA . VAL A 1 72 ? 1.522 2.957 -0.326 1.00 96.44 72 VAL A CA 1
ATOM 581 C C . VAL A 1 72 ? 1.801 4.244 0.446 1.00 96.44 72 VAL A C 1
ATOM 583 O O . VAL A 1 72 ? 2.953 4.601 0.696 1.00 96.44 72 VAL A O 1
ATOM 586 N N . VAL A 1 73 ? 0.742 4.932 0.870 1.00 95.75 73 VAL A N 1
ATOM 587 C CA . VAL A 1 73 ? 0.843 6.241 1.537 1.00 95.75 73 VAL A CA 1
ATOM 588 C C . VAL A 1 73 ? 0.524 6.200 3.030 1.00 95.75 73 VAL A C 1
ATOM 590 O O . VAL A 1 73 ? 0.953 7.101 3.755 1.00 95.75 73 VAL A O 1
ATOM 593 N N . ALA A 1 74 ? -0.189 5.175 3.511 1.00 94.00 74 ALA A N 1
ATOM 594 C CA . ALA A 1 74 ? -0.623 5.121 4.906 1.00 94.00 74 ALA A CA 1
ATOM 595 C C . ALA A 1 74 ? -0.854 3.707 5.457 1.00 94.00 74 ALA A C 1
ATOM 597 O O . ALA A 1 74 ? -1.303 2.806 4.752 1.00 94.00 74 ALA A O 1
ATOM 598 N N . THR A 1 75 ? -0.641 3.566 6.764 1.00 91.62 75 THR A N 1
ATOM 599 C CA . THR A 1 75 ? -1.227 2.528 7.614 1.00 91.62 75 THR A CA 1
ATOM 600 C C . THR A 1 75 ? -1.878 3.200 8.816 1.00 91.62 75 THR A C 1
ATOM 602 O O . THR A 1 75 ? -1.230 3.813 9.669 1.00 91.62 75 THR A O 1
ATOM 605 N N . PHE A 1 76 ? -3.200 3.143 8.876 1.00 91.12 76 PHE A N 1
ATOM 606 C CA . PHE A 1 76 ? -3.941 3.898 9.875 1.00 91.12 76 PHE A CA 1
ATOM 607 C C . PHE A 1 76 ? -4.090 3.125 11.187 1.00 91.12 76 PHE A C 1
ATOM 609 O O . PHE A 1 76 ? -4.358 1.932 11.202 1.00 91.12 76 PHE A O 1
ATOM 616 N N . ALA A 1 77 ? -3.978 3.846 12.302 1.00 86.81 77 ALA A N 1
ATOM 617 C CA . ALA A 1 77 ? -4.266 3.347 13.645 1.00 86.81 77 ALA A CA 1
ATOM 618 C C . ALA A 1 77 ? -5.365 4.195 14.310 1.00 86.81 77 ALA A C 1
ATOM 620 O O . ALA A 1 77 ? -5.759 5.238 13.781 1.00 86.81 77 ALA A O 1
ATOM 621 N N . HIS A 1 78 ? -5.828 3.789 15.498 1.00 86.38 78 HIS A N 1
ATOM 622 C CA . HIS A 1 78 ? -6.797 4.565 16.289 1.00 86.38 78 HIS A CA 1
ATOM 623 C C . HIS A 1 78 ? -6.316 5.973 16.632 1.00 86.38 78 HIS A C 1
ATOM 625 O O . HIS A 1 78 ? -7.080 6.931 16.538 1.00 86.38 78 HIS A O 1
ATOM 631 N N . LEU A 1 79 ? -5.044 6.109 17.005 1.00 89.44 79 LEU A N 1
ATOM 632 C CA . LEU A 1 79 ? -4.446 7.411 17.272 1.00 89.44 79 LEU A CA 1
ATOM 633 C C . LEU A 1 79 ? -4.064 8.092 15.959 1.00 89.44 79 LEU A C 1
ATOM 635 O O . LEU A 1 79 ? -3.594 7.435 15.029 1.00 89.44 79 LEU A O 1
ATOM 639 N N . THR A 1 80 ? -4.242 9.411 15.900 1.00 87.62 80 THR A N 1
ATOM 640 C CA . THR A 1 80 ? -3.703 10.235 14.813 1.00 87.62 80 THR A CA 1
ATOM 641 C C . THR A 1 80 ? -2.184 10.119 14.796 1.00 87.62 80 THR A C 1
ATOM 643 O O . THR A 1 80 ? -1.534 10.253 15.836 1.00 87.62 80 THR A O 1
ATOM 646 N N . ARG A 1 81 ? -1.624 9.842 13.620 1.00 89.56 81 AR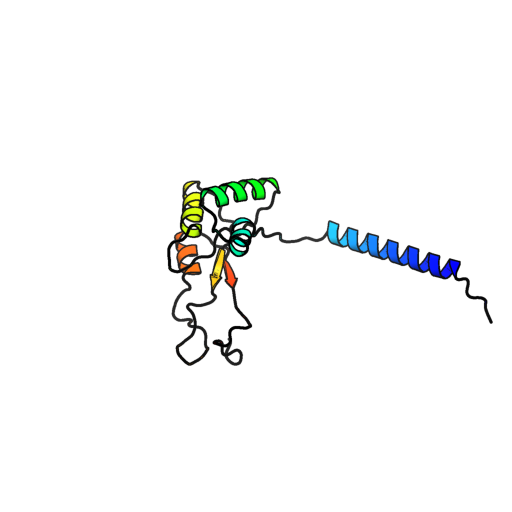G A N 1
ATOM 647 C CA . ARG A 1 81 ? -0.178 9.719 13.399 1.00 89.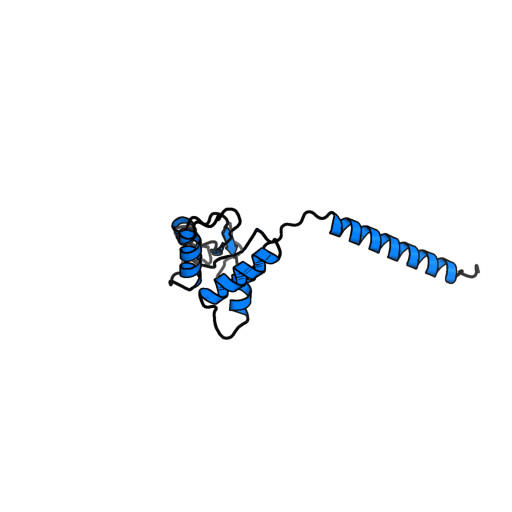56 81 ARG A CA 1
ATOM 648 C C . ARG A 1 81 ? 0.234 10.509 12.161 1.00 89.56 81 ARG A C 1
ATOM 650 O O . ARG A 1 81 ? -0.607 11.031 11.442 1.00 89.56 81 ARG A O 1
ATOM 657 N N . VAL A 1 82 ? 1.533 10.531 11.879 1.00 92.56 82 VAL A N 1
ATOM 658 C CA . VAL A 1 82 ? 2.100 11.233 10.715 1.00 92.56 82 VAL A CA 1
ATOM 659 C C . VAL A 1 82 ? 1.468 10.782 9.389 1.00 92.56 82 VAL A C 1
ATOM 661 O O . VAL A 1 82 ? 1.393 11.569 8.454 1.00 92.56 82 VAL A O 1
ATOM 664 N N . ASP A 1 83 ? 0.972 9.547 9.299 1.00 93.69 83 ASP A N 1
ATOM 665 C CA . ASP A 1 83 ? 0.239 9.052 8.126 1.00 93.69 83 ASP A CA 1
ATOM 666 C C . ASP A 1 83 ? -1.089 9.795 7.907 1.00 93.69 83 ASP A C 1
ATOM 668 O O . ASP A 1 83 ? -1.434 10.099 6.768 1.00 93.69 83 ASP A O 1
ATOM 672 N N . ASP A 1 84 ? -1.809 10.146 8.980 1.00 95.25 84 ASP A N 1
ATOM 673 C CA . ASP A 1 84 ? -3.010 10.984 8.893 1.00 95.25 84 ASP A CA 1
ATOM 674 C C . ASP A 1 84 ? -2.664 12.379 8.360 1.00 95.25 84 ASP A C 1
ATOM 676 O O . ASP A 1 84 ? -3.328 12.872 7.449 1.00 95.25 84 ASP A O 1
ATOM 680 N N . ASP A 1 85 ? -1.604 12.992 8.895 1.00 96.12 85 ASP A N 1
ATOM 681 C CA . ASP A 1 85 ? -1.158 14.324 8.476 1.00 96.12 85 ASP A CA 1
ATOM 682 C C . ASP A 1 85 ? -0.677 14.326 7.021 1.00 96.12 85 ASP A C 1
ATOM 684 O O . ASP A 1 85 ? -0.942 15.268 6.274 1.00 96.12 85 ASP A O 1
ATOM 688 N N . PHE A 1 86 ? 0.010 13.261 6.605 1.00 96.81 86 PHE A N 1
ATOM 689 C CA . PHE A 1 86 ? 0.513 13.111 5.247 1.00 96.81 86 PHE A CA 1
ATOM 690 C C . PHE A 1 86 ? -0.614 12.939 4.234 1.00 96.81 86 PHE A C 1
ATOM 692 O O . PHE A 1 86 ? -0.636 13.644 3.229 1.00 96.81 86 PHE A O 1
ATOM 699 N N . VAL A 1 87 ? -1.592 12.075 4.505 1.00 97.12 87 VAL A N 1
ATOM 700 C CA . VAL A 1 87 ? -2.741 11.912 3.604 1.00 97.12 87 VAL A CA 1
ATOM 701 C C . VAL A 1 87 ? -3.592 13.183 3.559 1.00 97.12 87 VAL A C 1
ATOM 703 O O . VAL A 1 87 ? -4.044 13.582 2.486 1.00 97.12 87 VAL A O 1
ATOM 706 N N . GLU A 1 88 ? -3.766 13.877 4.687 1.00 97.38 88 GLU A N 1
ATOM 707 C CA . GLU A 1 88 ? -4.451 15.172 4.709 1.00 97.38 88 GLU A CA 1
ATOM 708 C C . GLU A 1 88 ? -3.686 16.244 3.916 1.00 97.38 88 GLU A C 1
ATOM 710 O O . GLU A 1 88 ? -4.310 17.063 3.240 1.00 97.38 88 GLU A O 1
ATOM 715 N N . TYR A 1 89 ? -2.350 16.235 3.956 1.00 97.75 89 TYR A N 1
ATOM 716 C CA . TYR A 1 89 ? -1.514 17.074 3.098 1.00 97.75 89 TYR A CA 1
ATOM 717 C C . TYR A 1 89 ? -1.755 16.761 1.614 1.00 97.75 89 TYR A C 1
ATOM 719 O O . TYR A 1 89 ? -2.122 17.666 0.869 1.00 97.75 89 TYR A O 1
ATOM 727 N N . LEU A 1 90 ? -1.672 15.492 1.197 1.00 97.44 90 LEU A N 1
ATOM 728 C CA . LEU A 1 90 ? -1.922 15.085 -0.196 1.00 97.44 90 LEU A CA 1
ATOM 729 C C . LEU A 1 90 ? -3.324 15.499 -0.674 1.00 97.44 90 LEU A C 1
ATOM 731 O O . LEU A 1 90 ? -3.497 15.974 -1.796 1.00 97.44 90 LEU A O 1
ATOM 735 N N . ARG A 1 91 ? -4.329 15.387 0.203 1.00 96.75 91 ARG A N 1
ATOM 736 C CA . ARG A 1 91 ? -5.704 15.821 -0.075 1.00 96.75 91 ARG A CA 1
ATOM 737 C C . ARG A 1 91 ? -5.799 17.335 -0.284 1.00 96.75 91 ARG A C 1
ATOM 739 O O . ARG A 1 91 ? -6.507 17.783 -1.184 1.00 96.75 91 ARG A O 1
ATOM 746 N N . LYS A 1 92 ? -5.103 18.131 0.536 1.00 97.06 92 LYS A N 1
ATOM 747 C CA . LYS A 1 92 ? -5.044 19.601 0.404 1.00 97.06 92 LYS A CA 1
ATOM 748 C C . LYS A 1 92 ? -4.335 20.035 -0.876 1.00 97.06 92 LYS A C 1
ATOM 750 O O . LYS A 1 92 ? -4.803 20.970 -1.523 1.00 97.06 92 LYS A O 1
ATOM 755 N N . GLU A 1 93 ? -3.290 19.311 -1.267 1.00 97.00 93 GLU A N 1
ATOM 756 C CA . GLU A 1 93 ? -2.589 19.490 -2.544 1.00 97.00 93 GLU A CA 1
ATOM 757 C C . GLU A 1 93 ? -3.405 18.999 -3.755 1.00 97.00 93 GLU A C 1
ATOM 759 O O . GLU A 1 93 ? -3.007 19.222 -4.895 1.00 97.00 93 GLU A O 1
ATOM 764 N N . LYS A 1 94 ? -4.583 18.395 -3.527 1.00 96.06 94 LYS A N 1
ATOM 765 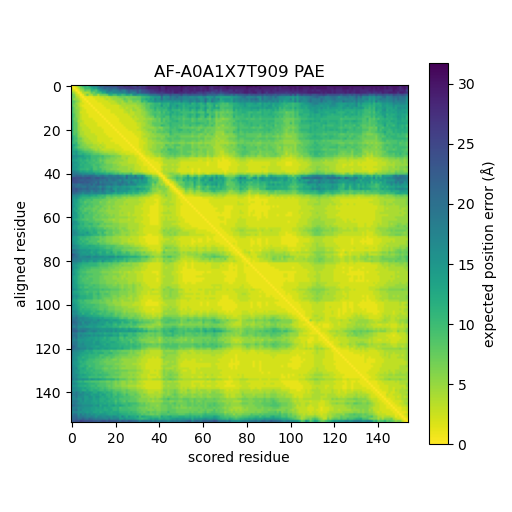C CA . LYS A 1 94 ? -5.482 17.854 -4.561 1.00 96.06 94 LYS A CA 1
ATOM 766 C C . LYS A 1 94 ? -4.808 16.795 -5.437 1.00 96.06 94 LYS A C 1
ATOM 768 O O . LYS A 1 94 ? -5.066 16.721 -6.637 1.00 96.06 94 LYS A O 1
ATOM 773 N N . GLU A 1 95 ? -3.949 15.992 -4.824 1.00 95.94 95 GLU A N 1
ATOM 774 C CA . GLU A 1 95 ? -3.313 14.852 -5.476 1.00 95.94 95 GLU A CA 1
ATOM 775 C C . GLU A 1 95 ? -4.356 13.819 -5.924 1.00 95.94 95 GLU A C 1
ATOM 777 O O . GLU A 1 95 ? -5.408 13.659 -5.298 1.00 95.94 95 GLU A O 1
ATOM 782 N N . ASP A 1 96 ? -4.055 13.103 -7.007 1.00 94.62 96 ASP A N 1
ATOM 783 C CA . ASP A 1 96 ? -4.903 12.011 -7.483 1.00 94.62 96 ASP A CA 1
ATOM 784 C C . ASP A 1 96 ? -4.637 10.738 -6.671 1.00 94.62 96 ASP A C 1
ATOM 786 O O . ASP A 1 96 ? -3.527 10.208 -6.647 1.00 94.62 96 ASP A O 1
ATOM 790 N N . PHE A 1 97 ? -5.675 10.244 -5.997 1.00 96.94 97 PHE A N 1
ATOM 791 C CA . PHE A 1 97 ? -5.593 9.077 -5.121 1.00 96.94 97 PHE A CA 1
ATOM 792 C C . PHE A 1 97 ? -5.852 7.758 -5.867 1.00 96.94 97 PHE A C 1
ATOM 794 O O . PHE A 1 97 ? -5.818 6.698 -5.243 1.00 96.94 97 PHE A O 1
ATOM 801 N N . SER A 1 98 ? -6.078 7.796 -7.187 1.00 96.62 98 SER A N 1
ATOM 802 C CA . SER A 1 98 ? -6.331 6.611 -8.022 1.00 96.62 98 SER A CA 1
ATOM 803 C C . SER A 1 98 ? -5.240 5.539 -7.913 1.00 96.62 98 SER A C 1
ATOM 805 O O . SE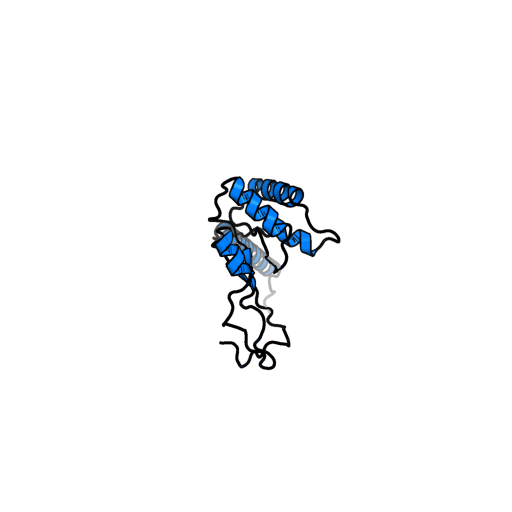R A 1 98 ? -5.551 4.350 -7.960 1.00 96.62 98 SER A O 1
ATOM 807 N N . HIS A 1 99 ? -3.992 5.954 -7.681 1.00 96.62 99 HIS A N 1
ATOM 808 C CA . HIS A 1 99 ? -2.824 5.083 -7.525 1.00 96.62 99 HIS A CA 1
ATOM 809 C C . HIS A 1 99 ? -2.249 5.072 -6.099 1.00 96.62 99 HIS A C 1
ATOM 811 O O . HIS A 1 99 ? -1.140 4.589 -5.870 1.00 96.62 99 HIS A O 1
ATOM 817 N N . PHE A 1 100 ? -2.979 5.598 -5.115 1.00 97.62 100 PHE A N 1
ATOM 818 C CA . PHE A 1 100 ? -2.548 5.558 -3.720 1.00 97.62 100 PHE A CA 1
ATOM 819 C C . PHE A 1 100 ? -3.229 4.431 -2.963 1.00 97.62 100 PHE A C 1
ATOM 821 O O . PHE A 1 100 ? -4.439 4.231 -3.070 1.00 97.62 100 PHE A O 1
ATOM 828 N N . TYR A 1 101 ? -2.419 3.716 -2.190 1.00 97.62 101 TYR A N 1
ATOM 829 C CA . TYR A 1 101 ? -2.807 2.540 -1.429 1.00 97.62 101 TYR A CA 1
ATOM 830 C C . TYR A 1 101 ? -2.598 2.787 0.060 1.00 97.62 101 TYR A C 1
ATOM 832 O O . TYR A 1 101 ? -1.695 3.520 0.475 1.00 97.62 101 TYR A O 1
ATOM 840 N N . SER A 1 102 ? -3.410 2.139 0.881 1.00 96.38 102 SER A N 1
ATOM 841 C CA . SER A 1 102 ? -3.218 2.110 2.326 1.00 96.38 102 SER A CA 1
ATOM 842 C C . SER A 1 102 ? -3.472 0.725 2.892 1.00 96.38 102 SER A C 1
ATOM 844 O O . SER A 1 102 ? -4.231 -0.067 2.332 1.00 96.38 102 SER A O 1
ATOM 846 N N . PHE A 1 103 ? -2.835 0.442 4.021 1.00 94.62 103 PHE A N 1
ATOM 847 C CA . PHE A 1 103 ? -3.080 -0.775 4.775 1.00 94.62 103 PHE A CA 1
ATOM 848 C C . PHE A 1 103 ? -4.275 -0.619 5.719 1.00 94.62 103 PHE A C 1
ATOM 850 O O . PHE A 1 103 ? -4.504 0.449 6.302 1.00 94.62 103 PHE A O 1
ATOM 857 N N . SER A 1 104 ? -5.027 -1.704 5.875 1.00 94.00 104 SER A N 1
ATOM 858 C CA . SER A 1 104 ? -6.036 -1.867 6.916 1.00 94.00 104 SER A CA 1
ATOM 859 C C . SER A 1 104 ? -6.030 -3.304 7.415 1.00 94.00 104 SER A C 1
ATOM 861 O O . SER A 1 104 ? -5.906 -4.240 6.632 1.00 94.00 104 SER A O 1
ATOM 863 N N . GLU A 1 105 ? -6.294 -3.477 8.703 1.00 91.44 105 GLU A N 1
ATOM 864 C CA . GLU A 1 105 ? -6.718 -4.768 9.241 1.00 91.44 105 GLU A CA 1
ATOM 865 C C . GLU A 1 105 ? -8.030 -5.215 8.579 1.00 91.44 105 GLU A C 1
ATOM 867 O O . GLU A 1 105 ? -8.847 -4.381 8.159 1.00 91.44 105 GLU A O 1
ATOM 872 N N . VAL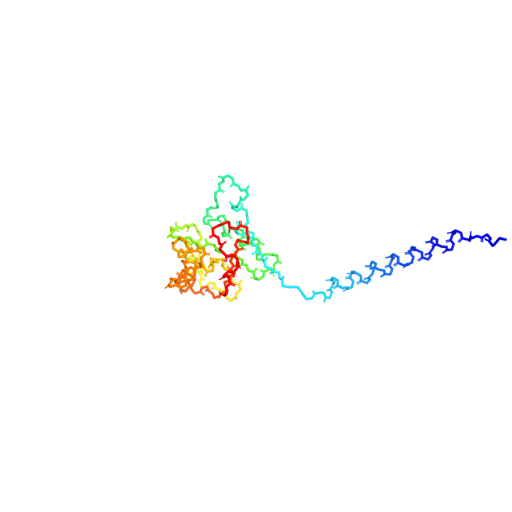 A 1 106 ? -8.256 -6.530 8.533 1.00 89.56 106 VAL A N 1
ATOM 873 C CA . VAL A 1 106 ? -9.531 -7.121 8.081 1.00 89.56 106 VAL A CA 1
ATOM 874 C C . VAL A 1 106 ? -10.677 -6.929 9.076 1.00 89.56 106 VAL A C 1
ATOM 876 O O . VAL A 1 106 ? -11.842 -7.002 8.691 1.00 89.56 106 VAL A O 1
ATOM 879 N N . SER A 1 107 ? -10.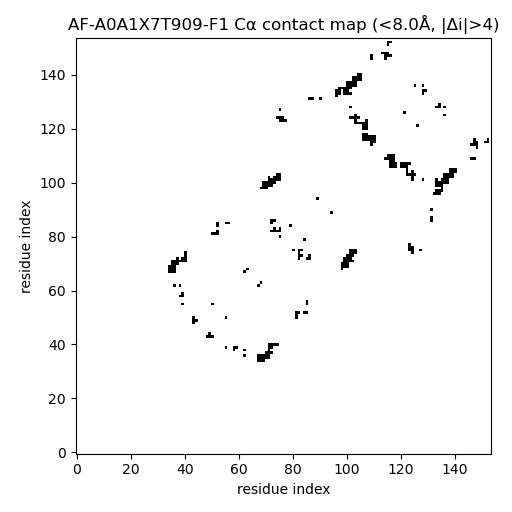375 -6.678 10.352 1.00 90.75 107 SER A N 1
ATOM 880 C CA . SER A 1 107 ? -11.371 -6.522 11.419 1.00 90.75 107 SER A CA 1
ATOM 881 C C . SER A 1 107 ? -10.847 -5.673 12.585 1.00 90.75 107 SER A C 1
ATOM 883 O O . SER A 1 107 ? -9.661 -5.369 12.674 1.00 90.75 107 SER A O 1
ATOM 885 N N . GLU A 1 108 ? -11.733 -5.332 13.520 1.00 89.62 108 GLU A N 1
ATOM 886 C CA . GLU A 1 108 ? -11.399 -4.690 14.802 1.00 89.62 108 GLU A CA 1
ATOM 887 C C . GLU A 1 108 ? -11.097 -5.736 15.894 1.00 89.62 108 GLU A C 1
ATOM 889 O O . GLU A 1 108 ? -11.701 -5.743 16.974 1.00 89.62 108 GLU A O 1
ATOM 894 N N . GLY A 1 109 ? -10.193 -6.668 15.585 1.00 88.81 109 GLY A N 1
ATOM 895 C CA . GLY A 1 109 ? -9.804 -7.769 16.466 1.00 88.81 109 GLY A CA 1
ATOM 896 C C . GLY A 1 109 ? -10.821 -8.913 16.505 1.00 88.81 109 GLY A C 1
ATOM 897 O O . GLY A 1 109 ? -11.539 -9.169 15.542 1.00 88.81 109 GLY A O 1
ATOM 898 N N . PHE A 1 110 ? -10.888 -9.626 17.632 1.00 89.50 110 PHE A N 1
ATOM 899 C CA . PHE A 1 110 ? -11.685 -10.850 17.771 1.00 89.50 110 PHE A CA 1
ATOM 900 C C . PHE A 1 110 ? -12.891 -10.672 18.696 1.00 89.50 110 PHE A C 1
ATOM 902 O O . PHE A 1 110 ? -12.854 -9.915 19.672 1.00 89.50 110 PHE A O 1
ATOM 909 N N . VAL A 1 111 ? -13.951 -11.446 18.455 1.00 90.25 111 VAL A N 1
ATOM 910 C CA . VAL A 1 111 ? -15.034 -11.628 19.424 1.00 90.25 111 VAL A CA 1
ATOM 911 C C . VAL A 1 111 ? -14.452 -12.314 20.662 1.00 90.25 111 VAL A C 1
ATOM 913 O O . VAL A 1 111 ? -13.851 -13.393 20.584 1.00 90.25 111 VAL A O 1
ATOM 916 N N . LYS A 1 112 ? -14.613 -11.666 21.820 1.00 88.19 112 LYS A N 1
ATOM 917 C CA . LYS A 1 112 ? -13.945 -12.025 23.078 1.00 88.19 112 LYS A CA 1
ATOM 918 C C . LYS A 1 112 ? -14.092 -13.516 23.404 1.00 88.19 112 LYS A C 1
ATOM 920 O O . LYS A 1 112 ? -15.199 -14.010 23.587 1.00 88.19 112 LYS A O 1
ATOM 925 N N . GLY A 1 113 ? -12.957 -14.207 23.526 1.00 88.12 113 GLY A N 1
ATOM 926 C CA . GLY A 1 113 ? -12.890 -15.618 23.921 1.00 88.12 113 GLY A CA 1
ATOM 927 C C . GLY A 1 113 ? -13.258 -16.628 22.828 1.00 88.12 113 GLY A C 1
ATOM 928 O O . GLY A 1 113 ? -13.329 -17.815 23.124 1.00 88.12 113 GLY A O 1
ATOM 929 N N . THR A 1 114 ? -13.495 -16.190 21.589 1.00 89.81 114 THR A N 1
ATOM 930 C CA . THR A 1 114 ? -13.897 -17.091 20.490 1.00 89.81 114 THR A CA 1
ATOM 931 C C . THR A 1 114 ? -12.792 -17.344 19.464 1.00 89.81 114 THR A C 1
ATOM 933 O O . THR A 1 114 ? -12.820 -18.374 18.790 1.00 89.81 114 THR A O 1
ATOM 936 N N . GLY A 1 115 ? -11.852 -16.400 19.332 1.00 88.94 115 GLY A N 1
ATOM 937 C CA . GLY A 1 115 ? -10.851 -16.364 18.262 1.00 88.94 115 GLY A CA 1
ATOM 938 C C . GLY A 1 115 ? -11.419 -16.094 16.864 1.00 88.94 115 GLY A C 1
ATOM 939 O O . GLY A 1 115 ? -10.703 -16.212 15.878 1.00 88.94 115 GLY A O 1
ATOM 940 N N . ILE A 1 116 ? -12.699 -15.732 16.760 1.00 90.50 116 ILE A N 1
ATOM 941 C CA . ILE A 1 116 ? -13.364 -15.376 15.502 1.00 90.50 116 ILE A CA 1
ATOM 942 C C . ILE A 1 116 ? -13.259 -13.864 15.311 1.00 90.50 116 ILE A C 1
ATOM 944 O O . ILE A 1 116 ? -13.457 -13.113 16.268 1.00 90.50 116 ILE A O 1
ATOM 948 N N . TYR A 1 117 ? -12.953 -13.409 14.096 1.00 89.56 117 TYR A N 1
ATOM 949 C CA . TYR A 1 117 ? -12.864 -11.982 13.786 1.00 89.56 117 TYR A CA 1
ATOM 950 C C . TYR A 1 117 ? -14.170 -11.236 14.080 1.00 89.56 117 TYR A C 1
ATOM 952 O O . TYR A 1 117 ? -15.272 -11.735 13.855 1.00 89.56 117 TYR A O 1
ATOM 960 N N . ASN A 1 118 ? -14.041 -10.014 14.592 1.00 89.38 118 ASN A N 1
ATOM 961 C CA . ASN A 1 118 ? -15.172 -9.147 14.870 1.00 89.38 118 ASN A CA 1
ATOM 962 C C . ASN A 1 118 ? -15.638 -8.446 13.588 1.00 89.38 118 ASN A C 1
ATOM 964 O O . ASN A 1 118 ? -15.028 -7.474 13.146 1.00 89.38 118 ASN A O 1
ATOM 968 N N . THR A 1 119 ? -16.748 -8.918 13.028 1.00 87.25 119 THR A N 1
ATOM 969 C CA . THR A 1 119 ? -17.355 -8.373 11.805 1.00 87.25 119 THR A CA 1
ATOM 970 C C . THR A 1 119 ? -18.399 -7.283 12.065 1.00 87.25 119 THR A C 1
ATOM 972 O O . THR A 1 119 ? -18.893 -6.672 11.120 1.00 87.25 119 THR A O 1
ATOM 975 N N . GLU A 1 120 ? -18.733 -6.992 13.327 1.00 89.31 120 GLU A N 1
ATOM 976 C CA . GLU A 1 120 ? -19.734 -5.970 13.673 1.00 89.31 120 GLU A CA 1
ATOM 977 C C . GLU A 1 120 ? -19.201 -4.543 13.502 1.00 89.31 120 GLU A C 1
ATOM 979 O O . GLU A 1 120 ? -19.971 -3.592 13.348 1.00 89.31 120 GLU A O 1
ATOM 984 N N . LYS A 1 121 ? -17.877 -4.372 13.557 1.00 88.88 121 LYS A N 1
ATOM 985 C CA . LYS A 1 121 ? -17.218 -3.069 13.489 1.00 88.88 121 LYS A CA 1
ATOM 986 C C . LYS A 1 121 ? -16.378 -2.954 12.231 1.00 88.88 121 LYS A C 1
ATOM 988 O O . LYS A 1 121 ? -15.620 -3.851 11.886 1.00 88.88 121 LYS A O 1
ATOM 993 N N . VAL A 1 122 ? -16.470 -1.793 11.592 1.00 92.12 122 VAL A N 1
ATOM 994 C CA . VAL A 1 122 ? -15.601 -1.440 10.469 1.00 92.12 122 VAL A CA 1
ATOM 995 C C . VAL A 1 122 ? -14.197 -1.123 11.006 1.00 92.12 122 VAL A C 1
ATOM 997 O O . VAL A 1 122 ? -14.097 -0.258 11.879 1.00 92.12 122 VAL A O 1
ATOM 1000 N N . PRO A 1 123 ? -13.129 -1.739 10.472 1.00 93.62 123 PRO A N 1
ATOM 1001 C CA . PRO A 1 123 ? -11.743 -1.393 10.774 1.00 93.62 123 PRO A CA 1
ATOM 1002 C C . PRO A 1 123 ? -11.444 0.105 10.700 1.00 93.62 123 PRO A C 1
ATOM 1004 O O . PRO A 1 123 ? -11.896 0.805 9.789 1.00 93.62 123 PRO A O 1
ATOM 1007 N N . VAL A 1 124 ? -10.629 0.607 11.623 1.00 94.06 124 VAL A N 1
ATOM 1008 C CA . VAL A 1 124 ? -10.219 2.011 11.704 1.00 94.06 124 VAL A CA 1
ATOM 1009 C C . VAL A 1 124 ? -9.527 2.468 10.424 1.00 94.06 124 VAL A C 1
ATOM 1011 O O . VAL A 1 124 ? -9.740 3.603 9.988 1.00 94.06 124 VAL A O 1
ATOM 1014 N N . GLY A 1 125 ? -8.767 1.573 9.784 1.00 94.31 125 GLY A N 1
ATOM 1015 C CA . GLY A 1 125 ? -8.159 1.813 8.481 1.00 94.31 125 GLY A CA 1
ATOM 1016 C C . GLY A 1 125 ? -9.198 2.129 7.419 1.00 94.31 125 GLY A C 1
ATOM 1017 O O . GLY A 1 125 ? -9.137 3.190 6.803 1.00 94.31 125 GLY A O 1
ATOM 1018 N N . LEU A 1 126 ? -10.231 1.295 7.295 1.00 95.75 126 LEU A N 1
ATOM 1019 C CA . LEU A 1 126 ? -11.342 1.530 6.372 1.00 95.75 126 LEU A CA 1
ATOM 1020 C C . LEU A 1 126 ? -12.142 2.800 6.691 1.00 95.75 126 LEU A C 1
ATOM 1022 O O . LEU A 1 126 ? -12.525 3.537 5.778 1.00 95.75 126 LEU A O 1
ATOM 1026 N N . GLN A 1 127 ? -12.371 3.104 7.972 1.00 95.81 127 GLN A N 1
ATOM 1027 C CA . GLN A 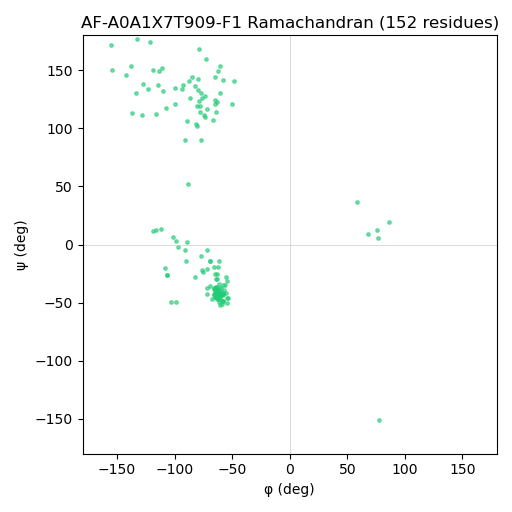1 127 ? -13.045 4.346 8.371 1.00 95.81 127 GLN A CA 1
ATOM 1028 C C . GLN A 1 127 ? -12.252 5.585 7.924 1.00 95.81 127 GLN A C 1
ATOM 1030 O O . GLN A 1 127 ? -12.823 6.532 7.373 1.00 95.81 127 GLN A O 1
ATOM 1035 N N . LYS A 1 128 ? -10.930 5.578 8.130 1.00 96.38 128 LYS A N 1
ATOM 1036 C CA . LYS A 1 128 ? -10.040 6.675 7.732 1.00 96.38 128 LYS A CA 1
ATOM 1037 C C . LYS A 1 128 ? -9.840 6.741 6.216 1.00 96.38 128 LYS A C 1
ATOM 1039 O O . LYS A 1 128 ? -9.884 7.837 5.666 1.00 96.38 128 LYS A O 1
ATOM 1044 N N . ASN A 1 129 ? -9.747 5.605 5.529 1.00 96.50 129 ASN A N 1
ATOM 1045 C CA . ASN A 1 129 ? -9.737 5.535 4.065 1.00 96.50 129 ASN A CA 1
ATOM 1046 C C . ASN A 1 129 ? -10.956 6.248 3.477 1.00 96.50 129 ASN A C 1
ATOM 1048 O O . ASN A 1 129 ? -10.809 7.170 2.674 1.00 96.50 129 ASN A O 1
ATOM 1052 N N . LYS A 1 130 ? -12.155 5.924 3.982 1.00 96.19 130 LYS A N 1
ATOM 1053 C CA . LYS A 1 130 ? -13.399 6.600 3.593 1.00 96.19 130 LYS A CA 1
ATOM 1054 C C . LYS A 1 130 ? -13.366 8.102 3.884 1.00 96.19 130 LYS A C 1
ATOM 1056 O O . LYS A 1 130 ? -13.811 8.886 3.052 1.00 96.19 130 LYS A O 1
ATOM 1061 N N . LYS A 1 131 ? -12.855 8.509 5.051 1.00 95.69 131 LYS A N 1
ATOM 1062 C CA . LYS A 1 131 ? -12.734 9.927 5.436 1.00 95.69 131 LYS A CA 1
ATOM 1063 C C . LYS A 1 131 ? -11.845 10.711 4.463 1.00 95.69 131 LYS A C 1
ATOM 1065 O O . LYS A 1 131 ? -12.195 11.833 4.109 1.00 95.69 131 LYS A O 1
ATOM 1070 N N . TYR A 1 132 ? -10.702 10.150 4.071 1.00 95.44 132 TYR A N 1
ATOM 1071 C CA . TYR A 1 132 ? -9.719 10.843 3.235 1.00 95.44 132 TYR A CA 1
ATOM 1072 C C . TYR A 1 132 ? -9.936 10.655 1.729 1.00 95.44 132 TYR A C 1
ATOM 1074 O O . TYR A 1 132 ? -9.375 11.416 0.948 1.00 95.44 132 TYR A O 1
ATOM 1082 N N . GLY A 1 133 ? -10.763 9.688 1.323 1.00 95.38 133 GLY A N 1
ATOM 1083 C CA . GLY A 1 133 ? -11.009 9.365 -0.083 1.00 95.38 133 GLY A CA 1
ATOM 1084 C C . GLY A 1 133 ? -9.999 8.383 -0.684 1.00 95.38 133 GLY A C 1
ATOM 1085 O O . GLY A 1 133 ? -9.878 8.317 -1.902 1.00 95.38 133 GLY A O 1
ATOM 1086 N N . LEU A 1 134 ? -9.276 7.622 0.145 1.00 96.19 134 LEU A N 1
ATOM 1087 C CA . LEU A 1 134 ? -8.426 6.522 -0.319 1.00 96.19 134 LEU A CA 1
ATOM 1088 C C . LEU A 1 134 ? -9.300 5.301 -0.607 1.00 96.19 134 LEU A C 1
ATOM 1090 O O . LEU A 1 134 ? -10.032 4.842 0.270 1.00 96.19 134 LEU A O 1
ATOM 1094 N N . ILE A 1 135 ? -9.226 4.783 -1.831 1.00 95.19 135 ILE A N 1
ATOM 1095 C CA . ILE A 1 135 ? -10.083 3.680 -2.289 1.00 95.19 135 ILE A CA 1
ATOM 1096 C C . ILE A 1 135 ? -9.334 2.351 -2.411 1.00 95.19 135 ILE A C 1
ATOM 1098 O O . ILE A 1 135 ? -9.947 1.297 -2.249 1.00 95.19 135 ILE A O 1
ATOM 1102 N N . ASN A 1 136 ? -8.016 2.381 -2.628 1.00 97.19 136 ASN A N 1
ATOM 1103 C CA . ASN A 1 136 ? -7.221 1.166 -2.755 1.00 97.19 136 ASN A CA 1
ATOM 1104 C C . ASN A 1 136 ? -6.729 0.725 -1.374 1.00 97.19 136 ASN A C 1
ATOM 1106 O O . ASN A 1 136 ? -5.842 1.344 -0.786 1.00 97.19 136 ASN A O 1
ATOM 1110 N N . THR A 1 137 ? -7.324 -0.341 -0.840 1.00 96.12 137 THR A N 1
ATOM 1111 C CA . THR A 1 137 ? -6.960 -0.887 0.474 1.00 96.12 137 THR A CA 1
ATOM 1112 C C . THR A 1 137 ? -6.265 -2.231 0.322 1.00 96.12 137 THR A C 1
ATOM 1114 O O . THR A 1 137 ? -6.762 -3.114 -0.374 1.00 96.12 137 THR A O 1
ATOM 1117 N N . ILE A 1 138 ? -5.141 -2.390 1.013 1.00 95.69 138 ILE A N 1
ATOM 1118 C CA . ILE A 1 138 ? -4.443 -3.660 1.186 1.00 95.69 138 ILE A CA 1
ATOM 1119 C C . ILE A 1 138 ? -4.818 -4.196 2.564 1.00 95.69 138 ILE A C 1
ATOM 1121 O O . ILE A 1 138 ? -4.596 -3.525 3.573 1.00 95.69 138 ILE A O 1
ATOM 1125 N N . PHE A 1 139 ? -5.408 -5.386 2.600 1.00 93.50 139 PHE A N 1
ATOM 1126 C CA . PHE A 1 139 ? -5.789 -6.028 3.850 1.00 93.50 139 PHE A CA 1
ATOM 1127 C C . PHE A 1 139 ? -4.632 -6.839 4.428 1.00 93.50 139 PHE A C 1
ATOM 1129 O O . PHE A 1 139 ? -4.084 -7.705 3.746 1.00 93.50 139 PHE A O 1
ATOM 1136 N N . GLU A 1 140 ? -4.282 -6.565 5.683 1.00 89.00 140 GLU A N 1
ATOM 1137 C CA . GLU A 1 140 ? -3.299 -7.341 6.441 1.00 89.00 140 GLU A CA 1
ATOM 1138 C C . GLU A 1 140 ? -4.020 -8.428 7.257 1.00 89.00 140 GLU A C 1
ATOM 1140 O O . GLU A 1 140 ? -5.060 -8.186 7.875 1.00 89.00 140 GLU A O 1
ATOM 1145 N N . VAL A 1 141 ? -3.485 -9.652 7.203 1.00 88.25 141 VAL A N 1
ATOM 1146 C CA . VAL A 1 141 ? -3.952 -10.814 7.972 1.00 88.25 141 VAL A CA 1
ATOM 1147 C C . VAL A 1 141 ? -2.721 -11.535 8.508 1.00 88.25 141 VAL A C 1
ATOM 1149 O O . VAL A 1 141 ? -1.944 -12.096 7.734 1.00 88.25 141 VAL A O 1
ATOM 1152 N N . ASP A 1 142 ? -2.535 -11.524 9.826 1.00 86.44 142 ASP A N 1
ATOM 1153 C CA . ASP A 1 142 ? -1.462 -12.280 10.472 1.00 86.44 142 ASP A CA 1
ATOM 1154 C C . ASP A 1 142 ? -1.875 -13.747 10.630 1.00 86.44 142 ASP A C 1
ATOM 1156 O O . ASP A 1 142 ? -2.639 -14.097 11.525 1.00 86.44 142 ASP A O 1
ATOM 1160 N N . LEU A 1 143 ? -1.352 -14.609 9.754 1.00 88.06 143 LEU A N 1
ATOM 1161 C CA . LEU A 1 143 ? -1.628 -16.050 9.761 1.00 88.06 143 LEU A CA 1
ATOM 1162 C C . LEU A 1 143 ? -1.018 -16.791 10.963 1.00 88.06 143 LEU A C 1
ATOM 1164 O O . LEU A 1 143 ? -1.366 -17.945 11.208 1.00 88.06 143 LEU A O 1
ATOM 1168 N N . ALA A 1 144 ? -0.099 -16.161 11.699 1.00 88.94 144 ALA A N 1
ATOM 1169 C CA . ALA A 1 144 ? 0.534 -16.736 12.881 1.00 88.94 144 ALA A CA 1
ATOM 1170 C C . ALA A 1 144 ? -0.097 -16.244 14.195 1.00 88.94 144 ALA A C 1
ATOM 1172 O O . ALA A 1 144 ? 0.362 -16.639 15.272 1.00 88.94 144 ALA A O 1
ATOM 1173 N N . ASP A 1 145 ? -1.150 -15.420 14.140 1.00 87.44 145 ASP A N 1
ATOM 1174 C CA . ASP A 1 145 ? -1.817 -14.934 15.344 1.00 87.44 145 ASP A CA 1
ATOM 1175 C C . ASP A 1 145 ? -2.518 -16.085 16.082 1.00 87.44 145 ASP A C 1
ATOM 1177 O O . ASP A 1 145 ? -3.569 -16.587 15.678 1.00 87.44 145 ASP A O 1
ATOM 1181 N N . SER A 1 146 ? -1.932 -16.484 17.213 1.00 88.38 146 SER A N 1
ATOM 1182 C CA . SER A 1 146 ? -2.466 -17.517 18.111 1.00 88.38 146 SER A CA 1
ATOM 1183 C C . SER A 1 146 ? -3.833 -17.176 18.716 1.00 88.38 146 SER A C 1
ATOM 1185 O O . SER A 1 146 ? -4.497 -18.049 19.276 1.00 88.38 146 SER A O 1
ATOM 1187 N N . SER A 1 147 ? -4.254 -15.915 18.621 1.00 88.19 147 SER A N 1
ATOM 1188 C CA . SER A 1 147 ? -5.574 -15.461 19.051 1.00 88.19 147 SER A CA 1
ATOM 1189 C C . SER A 1 147 ? -6.665 -15.866 18.061 1.00 88.19 147 SER A C 1
ATOM 1191 O O . SER A 1 147 ? -7.830 -15.937 18.456 1.00 88.19 147 SER A O 1
ATOM 1193 N N . CYS A 1 148 ? -6.312 -16.132 16.797 1.00 90.31 148 CYS A N 1
ATOM 1194 C CA . CYS A 1 148 ? -7.255 -16.521 15.758 1.00 90.31 148 CYS A CA 1
ATOM 1195 C C . CYS A 1 148 ? -7.580 -18.021 15.820 1.00 90.31 148 CYS A C 1
ATOM 1197 O O . CYS A 1 148 ? -6.708 -18.881 15.948 1.00 90.31 148 CYS A O 1
ATOM 1199 N N . ASN A 1 149 ? -8.864 -18.343 15.680 1.00 90.56 149 ASN A N 1
ATOM 1200 C CA . ASN A 1 149 ? -9.340 -19.700 15.467 1.00 90.56 149 ASN A CA 1
ATOM 1201 C C . ASN A 1 149 ? -9.417 -19.986 13.960 1.00 90.56 149 ASN A C 1
ATOM 1203 O O . ASN A 1 149 ? -10.454 -19.764 13.332 1.00 90.56 149 ASN A O 1
ATOM 1207 N N . TRP A 1 150 ? -8.321 -20.495 13.397 1.00 89.25 150 TRP A N 1
ATOM 1208 C CA . TRP A 1 150 ? -8.194 -20.771 11.962 1.00 89.25 150 TRP A CA 1
ATOM 1209 C C . TRP A 1 150 ? -9.174 -21.825 11.436 1.00 89.25 150 TRP A C 1
ATOM 1211 O O . TRP A 1 150 ? -9.576 -21.746 10.278 1.00 89.25 150 TRP A O 1
ATOM 1221 N N . ASP A 1 151 ? -9.652 -22.739 12.286 1.00 89.38 151 ASP A N 1
ATOM 1222 C CA . ASP A 1 151 ? -10.684 -23.721 11.912 1.00 89.38 151 ASP A CA 1
ATOM 1223 C C . ASP A 1 151 ? -12.064 -23.075 11.688 1.00 89.38 151 ASP A C 1
ATOM 1225 O O . ASP A 1 151 ? -12.980 -23.706 11.159 1.00 89.38 151 ASP A O 1
ATOM 1229 N N . LYS A 1 152 ? -12.238 -21.821 12.123 1.00 85.25 152 LYS A N 1
ATOM 1230 C CA . LYS A 1 152 ? -13.481 -21.045 12.013 1.00 85.25 152 LYS A CA 1
ATOM 1231 C C . LYS A 1 152 ? -13.322 -19.778 11.173 1.00 85.25 152 LYS A C 1
ATOM 1233 O O . LYS A 1 152 ? -14.208 -18.925 11.207 1.00 85.25 152 LYS A O 1
ATOM 1238 N N . PHE A 1 153 ? -12.212 -19.634 10.451 1.00 76.38 153 PHE A N 1
ATOM 1239 C CA . PHE A 1 153 ? -12.002 -18.515 9.538 1.00 76.38 153 PHE A CA 1
ATOM 1240 C C . PHE A 1 153 ? -12.856 -18.714 8.274 1.00 76.38 153 PHE A C 1
ATOM 1242 O O . PHE A 1 153 ? -12.609 -19.639 7.499 1.00 76.38 153 PHE A O 1
ATOM 1249 N N . THR A 1 154 ? -13.883 -17.878 8.092 1.00 62.78 154 THR A N 1
ATOM 1250 C CA . THR A 1 154 ? -14.826 -17.913 6.956 1.00 62.78 154 THR A CA 1
ATOM 1251 C C . THR A 1 154 ? -15.076 -16.527 6.402 1.00 62.78 154 THR A C 1
ATOM 1253 O O . THR A 1 154 ? -15.260 -15.618 7.246 1.00 62.78 154 THR A O 1
#

pLDDT: mean 90.67, std 8.8, range [49.38, 97.75]

Mean predicted aligned error: 6.65 Å

Solvent-accessible surface area (backbone atoms only — not comparable to full-atom values): 9116 Å² total; per-residue (Å²): 131,85,81,76,60,59,67,62,54,52,51,52,52,52,53,49,52,51,50,53,51,50,53,52,50,52,48,61,74,68,50,89,72,92,64,74,45,45,70,65,50,54,56,45,76,79,43,100,58,72,66,53,57,66,53,42,53,54,43,50,57,53,46,50,75,73,69,56,65,34,33,38,65,37,66,58,58,92,62,89,48,55,40,56,56,42,53,52,46,42,54,73,73,64,57,80,44,91,41,33,30,29,40,21,56,81,33,66,52,54,42,87,94,64,24,36,71,24,79,92,48,81,18,59,18,57,55,48,26,63,74,73,62,47,75,44,72,44,73,53,78,74,90,81,48,84,67,51,36,74,96,66,69,125

Secondary structure (DSSP, 8-state):
-----HHHHHHHHHHHHHHHHHHHHHHHHT-----EE-HHHHHHHHSSSPPPHHHHHHHHHHHHHTT--EEEEEE--SS--HHHHHHHHHHHTT--GGGEEEEEESSSSB-TTT--B--SS--HHHHHHHHHT--EEEEE--TT-TTS-GGG--

Foldseek 3Di:
DPDPPVVVVVVVVVVVVVVVVVVVVVCVVPDDDQDEAEPLPVVQVVDPDHDALVRSVVVVVVCVVVVHQQYEQEEDDPDDDRSLVNLVVCVVVVHDLPRYEYEWEPAPAADPPPLHGDPVDDTPRVVSCVVSVRDHYDYDDDPPPPSHDPVPHD

Radius of gyration: 24.07 Å; Cα contacts (8 Å, |Δi|>4): 172; chains: 1; bounding box: 55×68×51 Å